Protein AF-A0A8C3UXQ1-F1 (afdb_monomer_lite)

Foldseek 3Di:
DDDDDDDDPPDDDDDDDDDDDPDDDDDDDDVVVVVVCVVVVPPPPPLDADAPAAWDADPQGKIKGWHDQDQQFKTKTWTFDPDDPDPDTDIWIKIKGWDHSVVDSDTDMKIKTCGPVDNDIDID

Secondary structure (DSSP, 8-state):
-PPPPPS-----------PPPP--------HHHHHHHHHHHT-----PPP---EEEE-TT--EEEE-PPPTTSEEEEEEE-S--SSS----EEEEEEE--TTS-SS--EEEEEE-TTSS-EEE-

Organism: Catharus ustulatus (NCBI:txid91951)

Radius of gyration: 22.15 Å; chains: 1; bounding box: 65×34×44 Å

Sequence (124 aa):
MAAGASADSCKEHIPRYISCPCAAEMVQATPFLLVLFLALGAHGHTVKKCILTGHWKNDIGSNMTISEVKENGDFTGIYNTSVSDTTKIVPSPLLGSQHLPYLWNQPTFGFTVHWNFSSTLSIS

Structure (mmCIF, N/CA/C/O backbone):
data_AF-A0A8C3UXQ1-F1
#
_entry.id   AF-A0A8C3UXQ1-F1
#
loop_
_atom_site.group_PDB
_atom_site.id
_atom_site.type_symbol
_atom_site.label_atom_id
_atom_site.label_alt_id
_atom_site.label_comp_id
_atom_site.label_asym_id
_atom_site.label_entity_id
_atom_site.label_seq_id
_atom_site.pdbx_PDB_ins_code
_atom_site.Cartn_x
_atom_site.Cartn_y
_atom_site.Cartn_z
_atom_site.occupancy
_atom_site.B_iso_or_equiv
_atom_site.auth_seq_id
_atom_site.auth_comp_id
_atom_site.auth_asym_id
_atom_site.auth_atom_id
_atom_site.pdbx_PDB_model_num
ATOM 1 N N . MET A 1 1 ? -6.155 -24.899 12.721 1.00 28.97 1 MET A N 1
ATOM 2 C CA . MET A 1 1 ? -6.247 -24.414 11.328 1.00 28.97 1 MET A CA 1
ATOM 3 C C . MET A 1 1 ? -7.099 -23.156 11.317 1.00 28.97 1 MET A C 1
ATOM 5 O O . MET A 1 1 ? -8.255 -23.244 11.702 1.00 28.97 1 MET A O 1
ATOM 9 N N . ALA A 1 2 ? -6.543 -22.002 10.951 1.00 28.88 2 ALA A N 1
ATOM 10 C CA . ALA A 1 2 ? -7.319 -20.779 10.748 1.00 28.88 2 ALA A CA 1
ATOM 11 C C . ALA A 1 2 ? -7.552 -20.610 9.242 1.00 28.88 2 ALA A C 1
ATOM 13 O O . ALA A 1 2 ? -6.595 -20.543 8.473 1.00 28.88 2 ALA 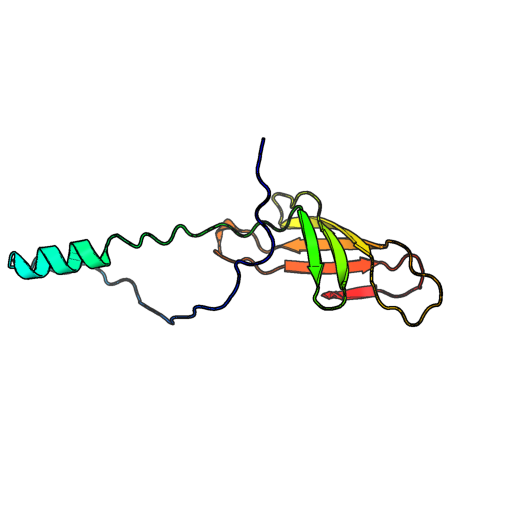A O 1
ATOM 14 N N . ALA A 1 3 ? -8.816 -20.628 8.825 1.00 31.19 3 ALA A N 1
ATOM 15 C CA . ALA A 1 3 ? -9.209 -20.400 7.443 1.00 31.19 3 ALA A CA 1
ATOM 16 C C . ALA A 1 3 ? -9.107 -18.898 7.135 1.00 31.19 3 ALA A C 1
ATOM 18 O O . ALA A 1 3 ? -9.770 -18.087 7.779 1.00 31.19 3 ALA A O 1
ATOM 19 N N . GLY A 1 4 ? -8.256 -18.536 6.173 1.00 30.69 4 GLY A N 1
ATOM 20 C CA . GLY A 1 4 ? -8.173 -17.177 5.643 1.00 30.69 4 GLY A CA 1
ATOM 21 C C . GLY A 1 4 ? -9.425 -16.851 4.833 1.00 30.69 4 GLY A C 1
ATOM 22 O O . GLY A 1 4 ? -9.789 -17.599 3.927 1.00 30.69 4 GLY A O 1
ATOM 23 N N . ALA A 1 5 ? -10.098 -15.751 5.167 1.00 32.41 5 ALA A N 1
ATOM 24 C CA . ALA A 1 5 ? -11.218 -15.249 4.383 1.00 32.41 5 ALA A CA 1
ATOM 25 C C . ALA A 1 5 ? -10.697 -14.355 3.246 1.00 32.41 5 ALA A C 1
ATOM 27 O O . ALA A 1 5 ? -9.982 -13.386 3.486 1.00 32.41 5 ALA A O 1
ATOM 28 N N . SER A 1 6 ? -11.056 -14.742 2.020 1.00 34.78 6 SER A N 1
ATOM 29 C CA . SER A 1 6 ? -10.713 -14.117 0.738 1.00 34.78 6 SER A CA 1
ATOM 30 C C . SER A 1 6 ? -11.326 -12.719 0.562 1.00 34.78 6 SER A C 1
ATOM 32 O O . SER A 1 6 ? -12.368 -12.400 1.139 1.00 34.78 6 SER A O 1
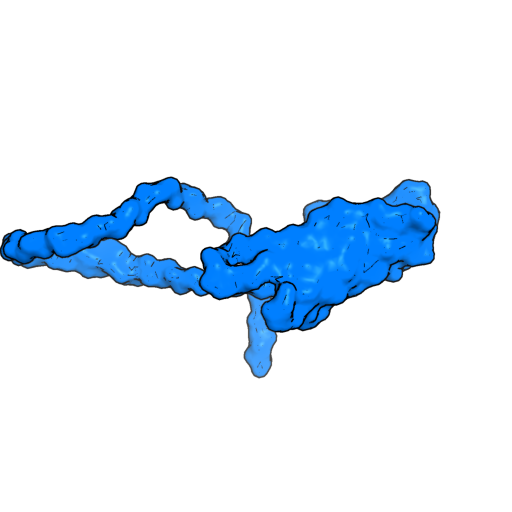ATOM 34 N N . ALA A 1 7 ? -10.676 -11.912 -0.277 1.00 36.25 7 ALA A N 1
ATOM 35 C CA . ALA A 1 7 ? -10.878 -10.486 -0.538 1.00 36.25 7 ALA A CA 1
ATOM 36 C C . ALA A 1 7 ? -12.163 -10.118 -1.322 1.00 36.25 7 ALA A C 1
ATOM 38 O O . ALA A 1 7 ? -12.102 -9.313 -2.242 1.00 36.25 7 ALA A O 1
ATOM 39 N N . ASP A 1 8 ? -13.327 -10.661 -0.950 1.00 35.81 8 ASP A N 1
ATOM 40 C CA . ASP A 1 8 ? -14.586 -10.472 -1.707 1.00 35.81 8 ASP A CA 1
ATOM 41 C C . ASP A 1 8 ? -15.748 -9.822 -0.925 1.00 35.81 8 ASP A C 1
ATOM 43 O O . ASP A 1 8 ? -16.872 -9.747 -1.414 1.00 35.81 8 ASP A O 1
ATOM 47 N N . SER A 1 9 ? -15.533 -9.318 0.295 1.00 35.44 9 SER A N 1
ATOM 48 C CA . SER A 1 9 ? -16.646 -8.907 1.178 1.00 35.44 9 SER A CA 1
ATOM 49 C C . SER A 1 9 ? -16.764 -7.399 1.437 1.00 35.44 9 SER A C 1
ATOM 51 O O . SER A 1 9 ? -17.166 -7.008 2.532 1.00 35.44 9 SER A O 1
ATOM 53 N N . CYS A 1 10 ? -16.473 -6.553 0.450 1.00 39.84 10 CYS A N 1
ATOM 54 C CA . CYS A 1 10 ? -16.792 -5.120 0.512 1.00 39.84 10 CYS A CA 1
ATOM 55 C C . CYS A 1 10 ? -17.521 -4.667 -0.762 1.00 39.84 10 CYS A C 1
ATOM 57 O O . CYS A 1 10 ? -17.067 -3.765 -1.457 1.00 39.84 10 CYS A O 1
ATOM 59 N N . LYS A 1 11 ? -18.652 -5.304 -1.094 1.00 30.84 11 LYS A N 1
ATOM 60 C CA . LYS A 1 11 ? -19.594 -4.759 -2.082 1.00 30.84 11 LYS A CA 1
ATOM 61 C C . LYS A 1 11 ? -20.727 -4.053 -1.344 1.00 30.84 11 LYS A C 1
ATOM 63 O O . LYS A 1 11 ? -21.304 -4.600 -0.411 1.00 30.84 11 LYS A O 1
ATOM 68 N N . GLU A 1 12 ? -20.946 -2.814 -1.758 1.00 43.84 12 GLU A N 1
ATOM 69 C CA . GLU A 1 12 ? -21.831 -1.793 -1.206 1.00 43.84 12 GLU A CA 1
ATOM 70 C C . GLU A 1 12 ? -23.097 -2.264 -0.474 1.00 43.84 12 GLU A C 1
ATOM 72 O O . GLU A 1 12 ? -23.940 -2.980 -1.019 1.00 43.84 12 GLU A O 1
ATOM 77 N N . HIS A 1 13 ? -23.321 -1.670 0.701 1.00 32.78 13 HIS A N 1
ATOM 78 C CA . HIS A 1 13 ? -24.663 -1.247 1.088 1.00 32.78 13 HIS A CA 1
ATOM 79 C C . HIS A 1 13 ? -24.596 -0.004 1.980 1.00 32.78 13 HIS A C 1
ATOM 81 O O . HIS A 1 13 ? -24.277 -0.076 3.166 1.00 32.78 13 HIS A O 1
ATOM 87 N N . ILE A 1 14 ? -24.890 1.154 1.389 1.00 44.06 14 ILE A N 1
ATOM 88 C CA . ILE A 1 14 ? -25.267 2.362 2.125 1.00 44.06 14 ILE A CA 1
ATOM 89 C C . ILE A 1 14 ? -26.740 2.197 2.522 1.00 44.06 14 ILE A C 1
ATOM 91 O O . ILE A 1 14 ? -27.579 1.963 1.652 1.00 44.06 14 ILE A O 1
ATOM 95 N N . PRO A 1 15 ? -27.081 2.425 3.799 1.00 44.19 15 PRO A N 1
ATOM 96 C CA . PRO A 1 15 ? -28.146 3.382 4.044 1.00 44.19 15 PRO A CA 1
ATOM 97 C C . PRO A 1 15 ? -27.711 4.466 5.028 1.00 44.19 15 PRO A C 1
ATOM 99 O O . PRO A 1 15 ? -27.015 4.252 6.019 1.00 44.19 15 PRO A O 1
ATOM 102 N N . ARG A 1 16 ? -28.140 5.674 4.677 1.00 42.22 16 ARG A N 1
ATOM 103 C CA . ARG A 1 16 ? -27.994 6.913 5.424 1.00 42.22 16 ARG A CA 1
ATOM 104 C C . ARG A 1 16 ? -28.773 6.870 6.744 1.00 42.22 16 ARG A C 1
ATOM 106 O O . ARG A 1 16 ? -29.857 6.310 6.781 1.00 42.22 16 ARG A O 1
ATOM 113 N N . TYR A 1 17 ? -28.215 7.544 7.754 1.00 37.53 17 TYR A N 1
ATOM 114 C CA . TYR A 1 17 ? -28.862 8.146 8.932 1.00 37.53 17 TYR A CA 1
ATOM 115 C C . TYR A 1 17 ? -30.109 7.457 9.511 1.00 37.53 17 TYR A C 1
ATOM 117 O O . TYR A 1 17 ? -31.201 7.628 8.978 1.00 37.53 17 TYR A O 1
ATOM 125 N N . ILE A 1 18 ? -29.992 6.899 10.723 1.00 34.06 18 ILE A N 1
ATOM 126 C CA . ILE A 1 18 ? -31.086 6.936 11.707 1.00 34.06 18 ILE A CA 1
ATOM 127 C C . ILE A 1 18 ? -30.507 7.367 13.059 1.00 34.06 18 ILE A C 1
ATOM 129 O O . ILE A 1 18 ? -29.628 6.724 13.625 1.00 34.06 18 ILE A O 1
ATOM 133 N N . SER A 1 19 ? -30.990 8.521 13.512 1.00 32.38 19 SER A N 1
ATOM 134 C CA . SER A 1 19 ? -30.710 9.154 14.797 1.00 32.38 19 SER A CA 1
ATOM 135 C C . SER A 1 19 ? -31.205 8.286 15.958 1.00 32.38 19 SER A C 1
ATOM 137 O O . SER A 1 19 ? -32.228 7.619 15.830 1.00 32.38 19 SER A O 1
ATOM 139 N N . CYS A 1 20 ? -30.523 8.337 17.102 1.00 32.41 20 CYS A N 1
ATOM 140 C CA . CYS A 1 20 ? -30.981 7.733 18.354 1.00 32.41 20 CYS A CA 1
ATOM 141 C C . CYS A 1 20 ? -32.107 8.598 18.962 1.00 32.41 20 CYS A C 1
ATOM 143 O O . CYS A 1 20 ? -31.843 9.775 19.226 1.00 32.41 20 CYS A O 1
ATOM 145 N N . PRO A 1 21 ? -33.336 8.095 19.201 1.00 34.59 21 PRO A N 1
ATOM 146 C CA . PRO A 1 21 ? -34.323 8.824 19.988 1.00 34.59 21 PRO A CA 1
ATOM 147 C C . PRO A 1 21 ? -34.225 8.444 21.470 1.00 34.59 21 PRO A C 1
ATOM 149 O O . PRO A 1 21 ? -34.225 7.269 21.838 1.00 34.59 21 PRO A O 1
ATOM 152 N N . CYS A 1 22 ? -34.189 9.469 22.320 1.00 33.03 22 CYS A N 1
ATOM 153 C CA . CYS A 1 22 ? -34.449 9.367 23.750 1.00 33.03 22 CYS A CA 1
ATOM 154 C C . CYS A 1 22 ? -35.884 8.870 24.011 1.00 33.03 22 CYS A C 1
ATOM 156 O O . CYS A 1 22 ? -36.798 9.252 23.288 1.00 33.03 22 CYS A O 1
ATOM 158 N N . ALA A 1 23 ? -36.033 8.051 25.059 1.00 41.47 23 ALA A N 1
ATOM 159 C CA . ALA A 1 23 ? -37.252 7.678 25.793 1.00 41.47 23 ALA A CA 1
ATOM 160 C C . ALA A 1 23 ? -38.599 7.796 25.044 1.00 41.47 23 ALA A C 1
ATOM 162 O O . ALA A 1 23 ? -39.160 8.881 24.918 1.00 41.47 23 ALA A O 1
ATOM 163 N N . ALA A 1 24 ? -39.173 6.653 24.656 1.00 39.91 24 ALA A N 1
ATOM 164 C CA . ALA A 1 24 ? -40.565 6.561 24.221 1.00 39.91 24 ALA A CA 1
ATOM 165 C C . ALA A 1 24 ? -41.398 5.796 25.260 1.00 39.91 24 ALA A C 1
ATOM 167 O O . ALA A 1 24 ? -40.997 4.731 25.732 1.00 39.91 24 ALA A O 1
ATOM 168 N N . GLU A 1 25 ? -42.551 6.366 25.609 1.00 39.94 25 GLU A N 1
ATOM 169 C CA . GLU A 1 25 ? -43.583 5.741 26.430 1.00 39.94 25 GLU A CA 1
ATOM 170 C C . GLU A 1 25 ? -44.049 4.393 25.862 1.00 39.94 25 GLU A C 1
ATOM 172 O O . GLU A 1 25 ? -44.105 4.178 24.649 1.00 39.94 25 GLU A O 1
ATOM 177 N N . MET A 1 26 ? -44.407 3.478 26.764 1.00 37.09 26 MET A N 1
ATOM 178 C CA . MET A 1 26 ? -44.824 2.122 26.420 1.00 37.09 26 MET A CA 1
ATOM 179 C C . MET A 1 26 ? -46.238 2.114 25.828 1.00 37.09 26 MET A C 1
ATOM 181 O O . MET A 1 26 ? -47.231 2.136 26.552 1.00 37.09 26 MET A O 1
ATOM 185 N N . VAL A 1 27 ? -46.335 2.022 24.502 1.00 50.19 27 VAL A N 1
ATOM 186 C CA . VAL A 1 27 ? -47.584 1.660 23.821 1.00 50.19 27 VAL A CA 1
ATOM 187 C C . VAL A 1 27 ? -47.773 0.145 23.926 1.00 50.19 27 VAL A C 1
ATOM 189 O O . VAL A 1 27 ? -46.911 -0.633 23.520 1.00 50.19 27 VAL A O 1
ATOM 192 N N . GLN A 1 28 ? -48.913 -0.278 24.473 1.00 54.31 28 GLN A N 1
ATOM 193 C CA . GLN A 1 28 ? -49.298 -1.684 24.597 1.00 54.31 28 GLN A CA 1
ATOM 194 C C . GLN A 1 28 ? -49.421 -2.329 23.204 1.00 54.31 28 GLN A C 1
ATOM 196 O O . GLN A 1 28 ? -50.364 -2.060 22.460 1.00 54.31 28 GLN A O 1
ATOM 201 N N . ALA A 1 29 ? -48.450 -3.170 22.843 1.00 49.59 29 ALA A N 1
ATOM 202 C CA . ALA A 1 29 ? -48.385 -3.826 21.542 1.00 49.59 29 ALA A CA 1
ATOM 203 C C . ALA A 1 29 ? -49.323 -5.044 21.473 1.00 49.59 29 ALA A C 1
ATOM 205 O O . ALA A 1 29 ? -49.294 -5.931 22.326 1.00 49.59 29 ALA A O 1
ATOM 206 N N . THR A 1 30 ? -50.141 -5.108 20.423 1.00 58.06 30 THR A N 1
ATOM 207 C CA . THR A 1 30 ? -50.925 -6.294 20.059 1.00 58.06 30 THR A CA 1
ATOM 208 C C . THR A 1 30 ? -50.007 -7.429 19.576 1.00 58.06 30 THR A C 1
ATOM 210 O O . THR A 1 30 ? -48.956 -7.167 18.987 1.00 58.06 30 THR A O 1
ATOM 213 N N . PRO A 1 31 ? -50.385 -8.709 19.765 1.00 60.16 31 PRO A N 1
ATOM 214 C CA . PRO A 1 31 ? -49.516 -9.863 19.485 1.00 60.16 31 PRO A CA 1
ATOM 215 C C . PRO A 1 31 ? -49.033 -9.948 18.025 1.00 60.16 31 PRO A C 1
ATOM 217 O O . PRO A 1 31 ? -47.974 -10.506 17.761 1.00 60.16 31 PRO A O 1
ATOM 220 N N . PHE A 1 32 ? -49.758 -9.337 17.083 1.00 57.31 32 PHE A N 1
ATOM 221 C CA . PHE A 1 32 ? -49.366 -9.245 15.672 1.00 57.31 32 PHE A CA 1
ATOM 222 C C . PHE A 1 32 ? -48.154 -8.327 15.427 1.00 57.31 32 PHE A C 1
ATOM 224 O O . PHE A 1 32 ? -47.314 -8.631 14.581 1.00 57.31 32 PHE A O 1
ATOM 231 N N . LEU A 1 33 ? -48.024 -7.233 16.186 1.00 59.28 33 LEU A N 1
ATOM 232 C CA . LEU A 1 33 ? -46.857 -6.345 16.124 1.00 59.28 33 LEU A CA 1
ATOM 233 C C . LEU A 1 33 ? -45.608 -7.043 16.675 1.00 59.28 33 LEU A C 1
ATOM 235 O O . LEU A 1 33 ? -44.522 -6.881 16.124 1.00 59.28 33 LEU A O 1
ATOM 239 N N . LEU A 1 34 ? -45.769 -7.877 17.707 1.00 58.12 34 LEU A N 1
ATOM 240 C CA . LEU A 1 34 ? -44.670 -8.612 18.339 1.00 58.12 34 LEU A CA 1
ATOM 241 C C . LEU A 1 34 ? -43.954 -9.556 17.355 1.00 58.12 34 LEU A C 1
ATOM 243 O O . LEU A 1 34 ? -42.727 -9.619 17.335 1.00 58.12 34 LEU A O 1
ATOM 247 N N . VAL A 1 35 ? -44.712 -10.249 16.498 1.00 61.62 35 VAL A N 1
ATOM 248 C CA . VAL A 1 35 ? -44.160 -11.166 15.483 1.00 61.62 35 VAL A CA 1
ATOM 249 C C . VAL A 1 35 ? -43.376 -10.406 14.406 1.00 61.62 35 VAL A C 1
ATOM 251 O O . VAL A 1 35 ? -42.322 -10.872 13.975 1.00 61.62 35 VAL A O 1
ATOM 254 N N . LEU A 1 36 ? -43.835 -9.212 14.011 1.00 59.09 36 LEU A N 1
ATOM 255 C CA . LEU A 1 36 ? -43.135 -8.373 13.034 1.00 59.09 36 LEU A CA 1
ATOM 256 C C . LEU A 1 36 ? -41.794 -7.853 13.583 1.00 59.09 36 LEU A C 1
ATOM 258 O O . LEU A 1 36 ? -40.797 -7.864 12.862 1.00 59.09 36 LEU A O 1
ATOM 262 N N . PHE A 1 37 ? -41.737 -7.478 14.867 1.00 59.41 37 PHE A N 1
ATOM 263 C CA . PHE A 1 37 ? -40.482 -7.100 15.529 1.00 59.41 37 PHE A CA 1
ATOM 264 C C . PHE A 1 37 ? -39.505 -8.276 15.666 1.00 59.41 37 PHE A C 1
ATOM 266 O O . PHE A 1 37 ? -38.307 -8.088 15.468 1.00 59.41 37 PHE A O 1
ATOM 273 N N . LEU A 1 38 ? -39.993 -9.491 15.943 1.00 59.53 38 LEU A N 1
ATOM 274 C CA . LEU A 1 38 ? -39.153 -10.696 16.000 1.00 59.53 38 LEU A CA 1
ATOM 275 C C . LEU A 1 38 ? -38.581 -11.073 14.623 1.00 59.53 38 LEU A C 1
ATOM 277 O O . LEU A 1 38 ? -37.418 -11.463 14.533 1.00 59.53 38 LEU A O 1
ATOM 281 N N . ALA A 1 39 ? -39.360 -10.907 13.549 1.00 60.53 39 ALA A N 1
ATOM 282 C CA . ALA A 1 39 ? -38.897 -11.151 12.181 1.00 60.53 39 ALA A CA 1
ATOM 283 C C . ALA A 1 39 ? -37.832 -10.133 11.723 1.00 60.53 39 ALA A C 1
ATOM 285 O O . ALA A 1 39 ? -36.896 -10.498 11.010 1.00 60.53 39 ALA A O 1
ATOM 286 N N . LEU A 1 40 ? -37.938 -8.869 12.154 1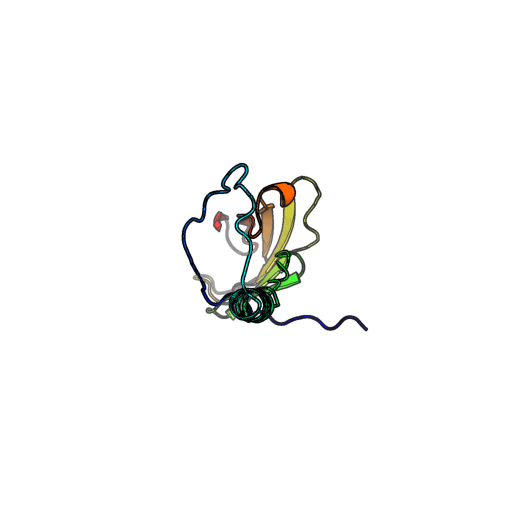.00 56.41 40 LEU A N 1
ATOM 287 C CA . LEU A 1 40 ? -36.962 -7.821 11.827 1.00 56.41 40 LEU A CA 1
ATOM 288 C C . LEU A 1 40 ? -35.718 -7.846 12.736 1.00 56.41 40 LEU A C 1
ATOM 290 O O . LEU A 1 40 ? -34.622 -7.529 12.279 1.00 56.41 40 LEU A O 1
ATOM 294 N N . GLY A 1 41 ? -35.862 -8.252 14.002 1.00 53.84 41 GLY A N 1
ATOM 295 C CA . GLY A 1 41 ? -34.802 -8.210 15.018 1.00 53.84 41 GLY A CA 1
ATOM 296 C C . GLY A 1 41 ? -33.708 -9.277 14.888 1.00 53.84 41 GLY A C 1
ATOM 297 O O . GLY A 1 41 ? -32.686 -9.181 15.562 1.00 53.84 41 GLY A O 1
ATOM 298 N N . ALA A 1 42 ? -33.886 -10.283 14.026 1.00 51.66 42 ALA A N 1
ATOM 299 C CA . ALA A 1 42 ? -32.932 -11.387 13.881 1.00 51.66 42 ALA A CA 1
ATOM 300 C C . ALA A 1 42 ? -31.715 -11.067 12.989 1.00 51.66 42 ALA A C 1
ATOM 302 O O . ALA A 1 42 ? -30.741 -11.820 12.985 1.00 51.66 42 ALA A O 1
ATOM 303 N N . HIS A 1 43 ? -31.720 -9.946 12.263 1.00 53.31 43 HIS A N 1
ATOM 304 C CA . HIS A 1 43 ? -30.583 -9.536 11.437 1.00 53.31 43 HIS A CA 1
ATOM 305 C C . HIS A 1 43 ? -29.627 -8.690 12.279 1.00 53.31 43 HIS A C 1
ATOM 307 O O . HIS A 1 43 ? -29.430 -7.500 12.046 1.00 53.31 43 HIS A O 1
ATOM 313 N N . GLY A 1 44 ? -29.033 -9.306 13.301 1.00 52.72 44 GLY A N 1
ATOM 314 C CA . GLY A 1 44 ? -27.861 -8.745 13.956 1.00 52.72 44 GLY A CA 1
ATOM 315 C C . GLY A 1 44 ? -26.715 -8.740 12.952 1.00 52.72 44 GLY A C 1
ATOM 316 O O . GLY A 1 44 ? -26.033 -9.750 12.783 1.00 52.72 44 GLY A O 1
ATOM 317 N N . HIS A 1 45 ? -26.513 -7.624 12.249 1.00 59.12 45 HIS A N 1
ATOM 318 C CA . HIS A 1 45 ? -25.328 -7.444 11.420 1.00 59.12 45 HIS A CA 1
ATOM 319 C C . HIS A 1 45 ? -24.121 -7.498 12.357 1.00 59.12 45 HIS A C 1
ATOM 321 O O . HIS A 1 45 ? -23.831 -6.541 13.074 1.00 59.12 45 HIS A O 1
ATOM 327 N N . THR A 1 46 ? -23.419 -8.633 12.380 1.00 59.16 46 THR A N 1
ATOM 328 C CA . THR A 1 46 ? -22.092 -8.685 12.988 1.00 59.16 46 THR A CA 1
ATOM 329 C C . THR A 1 46 ? -21.225 -7.720 12.200 1.00 59.16 46 THR A C 1
ATOM 331 O O . THR A 1 46 ? -20.881 -7.979 11.046 1.00 59.16 46 THR A O 1
ATOM 334 N N . VAL A 1 47 ? -20.910 -6.582 12.814 1.00 61.34 47 VAL A N 1
ATOM 335 C CA . VAL A 1 47 ? -19.956 -5.624 12.270 1.00 61.34 47 VAL A CA 1
ATOM 336 C C . VAL A 1 47 ? -18.602 -6.324 12.262 1.00 61.34 47 VAL A C 1
ATOM 338 O O . VAL A 1 47 ? -17.948 -6.470 13.294 1.00 61.34 47 VAL A O 1
ATOM 341 N N . LYS A 1 48 ? -18.198 -6.830 11.095 1.00 65.94 48 LYS A N 1
ATOM 342 C CA . LYS A 1 48 ? -16.861 -7.390 10.916 1.00 65.94 48 LYS A CA 1
ATOM 343 C C . LYS A 1 48 ? -15.866 -6.237 10.980 1.00 65.94 48 LYS A C 1
ATOM 345 O O . LYS A 1 48 ? -15.959 -5.296 10.198 1.00 65.94 48 LYS A O 1
ATOM 350 N N . LYS A 1 49 ? -14.913 -6.318 11.905 1.00 71.88 49 LYS A N 1
ATOM 351 C CA . LYS A 1 49 ? -13.786 -5.386 11.969 1.00 71.88 49 LYS A CA 1
ATOM 352 C C . LYS A 1 49 ? -12.917 -5.571 10.721 1.00 71.88 49 LYS A C 1
ATOM 354 O O . LYS A 1 49 ? -12.471 -6.686 10.454 1.00 71.88 49 LYS A O 1
ATOM 359 N N . CYS A 1 50 ? -12.660 -4.496 9.978 1.00 80.12 50 CYS A N 1
ATOM 360 C CA . CYS A 1 50 ? -11.679 -4.510 8.892 1.00 80.12 50 CYS A CA 1
ATOM 361 C C . CYS A 1 50 ? -10.258 -4.605 9.469 1.00 80.12 50 CYS A C 1
ATOM 363 O O . CYS A 1 50 ? -9.884 -3.813 10.334 1.00 80.12 50 CYS A O 1
ATOM 365 N N . ILE A 1 51 ? -9.473 -5.572 8.991 1.00 87.94 51 ILE A N 1
ATOM 366 C CA . ILE A 1 51 ? -8.088 -5.820 9.417 1.00 87.94 51 ILE A CA 1
ATOM 367 C C . ILE A 1 51 ? -7.187 -5.642 8.191 1.00 87.94 51 ILE A C 1
ATOM 369 O O . ILE A 1 51 ? -7.402 -6.320 7.191 1.00 87.94 51 ILE A O 1
ATOM 373 N N . LEU A 1 52 ? -6.205 -4.734 8.261 1.00 92.12 52 LEU A N 1
ATOM 374 C CA . LEU A 1 52 ? -5.276 -4.471 7.148 1.00 92.12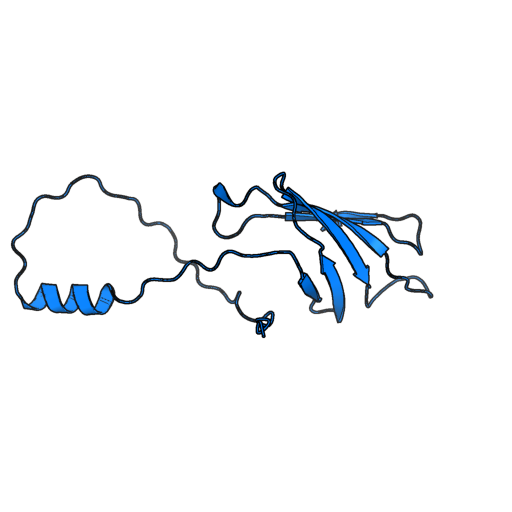 52 LEU A CA 1
ATOM 375 C C . LEU A 1 52 ? -4.139 -5.489 7.044 1.00 92.12 52 LEU A C 1
ATOM 377 O O . LEU A 1 52 ? -3.619 -5.709 5.955 1.00 92.12 52 LEU A O 1
ATOM 381 N N . THR A 1 53 ? -3.729 -6.104 8.151 1.00 95.62 53 THR A N 1
ATOM 382 C CA . THR A 1 53 ? -2.651 -7.100 8.155 1.00 95.62 53 THR A CA 1
ATOM 383 C C . THR A 1 53 ? -3.000 -8.283 7.258 1.00 95.62 53 THR A C 1
ATOM 385 O O . THR A 1 53 ? -4.049 -8.906 7.426 1.00 95.62 53 THR A O 1
ATOM 388 N N . GLY A 1 54 ? -2.108 -8.613 6.325 1.00 96.12 54 GLY A N 1
ATOM 389 C CA . GLY A 1 54 ? -2.305 -9.721 5.396 1.00 96.12 54 GLY A CA 1
ATOM 390 C C . GLY A 1 54 ? -1.773 -9.454 3.993 1.00 96.12 54 GLY A C 1
ATOM 391 O O . GLY A 1 54 ? -0.997 -8.525 3.755 1.00 96.12 54 GLY A O 1
ATOM 392 N N . HIS A 1 55 ? -2.197 -10.310 3.065 1.00 97.50 55 HIS A N 1
ATOM 393 C CA . HIS A 1 55 ? -1.854 -10.231 1.650 1.00 97.50 55 HIS A CA 1
ATOM 394 C C . HIS A 1 55 ? -3.013 -9.646 0.852 1.00 97.50 55 HIS A C 1
ATOM 396 O O . HIS A 1 55 ? -4.160 -10.068 0.996 1.00 97.50 55 HIS A O 1
ATOM 402 N N . TRP A 1 56 ? -2.681 -8.719 -0.033 1.00 96.88 56 TRP A N 1
ATOM 403 C CA . TRP A 1 56 ? -3.615 -7.982 -0.862 1.00 96.88 56 TRP A CA 1
ATOM 404 C C . TRP A 1 56 ? -3.185 -8.065 -2.314 1.00 96.88 56 TRP A C 1
ATOM 406 O O . TRP A 1 56 ? -1.992 -8.084 -2.627 1.00 96.88 56 TRP A O 1
ATOM 416 N N . LYS A 1 57 ? -4.173 -8.069 -3.199 1.00 97.50 57 LYS A N 1
ATOM 417 C CA . LYS A 1 57 ? -3.984 -7.944 -4.636 1.00 97.50 57 LYS A CA 1
ATOM 418 C C . LYS A 1 57 ? -4.965 -6.901 -5.145 1.00 97.50 57 LYS A C 1
ATOM 420 O O . LYS A 1 57 ? -6.122 -6.925 -4.739 1.00 97.50 57 LYS A O 1
ATOM 425 N N . ASN A 1 58 ? -4.502 -5.984 -5.984 1.00 94.50 58 ASN A N 1
ATOM 426 C CA . ASN A 1 58 ? -5.378 -5.000 -6.618 1.00 94.50 58 ASN A CA 1
ATOM 427 C C . ASN A 1 58 ? -5.798 -5.446 -8.029 1.00 94.50 58 ASN A C 1
ATOM 429 O O . ASN A 1 58 ? -5.311 -6.451 -8.556 1.00 94.50 58 ASN A O 1
ATOM 433 N N . ASP A 1 59 ? -6.671 -4.661 -8.656 1.00 97.12 59 ASP A N 1
ATOM 434 C CA . ASP A 1 59 ? -7.275 -4.994 -9.953 1.00 97.12 59 ASP A CA 1
ATOM 435 C C . ASP A 1 59 ? -6.270 -5.017 -11.114 1.00 97.12 59 ASP A C 1
ATOM 437 O O . ASP A 1 59 ? -6.478 -5.714 -12.105 1.00 97.12 59 ASP A O 1
ATOM 441 N N . ILE A 1 60 ? -5.143 -4.309 -10.981 1.00 95.31 60 ILE A N 1
ATOM 442 C CA . ILE A 1 60 ? -4.044 -4.336 -11.962 1.00 95.31 60 ILE A CA 1
ATOM 443 C C . ILE A 1 60 ? -3.036 -5.464 -11.695 1.00 95.31 60 ILE A C 1
ATOM 445 O O . ILE A 1 60 ? -2.018 -5.558 -12.374 1.00 95.31 60 ILE A O 1
ATOM 449 N N . GLY A 1 61 ? -3.298 -6.323 -10.707 1.00 95.06 61 GLY A N 1
ATOM 450 C CA . GLY A 1 61 ? -2.500 -7.511 -10.417 1.00 95.06 61 GLY A CA 1
ATOM 451 C C . GLY A 1 61 ? -1.289 -7.298 -9.507 1.00 95.06 61 GLY A C 1
ATOM 452 O O . GLY A 1 61 ? -0.581 -8.270 -9.230 1.00 95.06 61 GLY A O 1
ATOM 453 N N . SER A 1 62 ? -1.056 -6.079 -9.015 1.00 96.69 62 SER A N 1
ATOM 454 C CA . SER A 1 62 ? -0.018 -5.794 -8.020 1.00 96.69 62 SER A CA 1
ATOM 455 C C . SER A 1 62 ? -0.345 -6.483 -6.700 1.00 96.69 62 SER A C 1
ATOM 457 O O . SER A 1 62 ? -1.504 -6.535 -6.288 1.00 96.69 62 SER A O 1
ATOM 459 N N . ASN A 1 63 ? 0.687 -6.976 -6.019 1.00 97.88 63 ASN A N 1
ATOM 460 C CA . ASN A 1 63 ? 0.553 -7.637 -4.726 1.00 97.88 63 ASN A CA 1
ATOM 461 C C . ASN A 1 63 ? 1.137 -6.761 -3.622 1.00 97.88 63 ASN A C 1
ATOM 463 O O . ASN A 1 63 ? 2.169 -6.118 -3.804 1.00 97.88 63 ASN A O 1
ATOM 467 N N . MET A 1 64 ? 0.514 -6.781 -2.454 1.00 97.69 64 MET A N 1
ATOM 468 C CA . MET A 1 64 ? 0.954 -6.044 -1.279 1.00 97.69 64 MET A CA 1
ATOM 469 C C . MET A 1 64 ? 0.864 -6.959 -0.064 1.00 97.69 64 MET A C 1
ATOM 471 O O . MET A 1 64 ? -0.095 -7.706 0.091 1.00 97.69 64 MET A O 1
ATOM 475 N N . THR A 1 65 ? 1.870 -6.923 0.800 1.00 98.44 65 THR A N 1
ATOM 476 C CA . THR A 1 65 ? 1.818 -7.577 2.111 1.00 98.44 65 THR A CA 1
ATOM 477 C C . THR A 1 65 ? 1.954 -6.508 3.174 1.00 98.44 65 THR A C 1
ATOM 479 O O . THR A 1 65 ? 2.962 -5.803 3.192 1.00 98.44 65 THR A O 1
ATOM 482 N N . ILE A 1 66 ? 0.947 -6.386 4.034 1.00 97.81 66 ILE A N 1
ATOM 483 C CA . ILE A 1 66 ? 0.946 -5.479 5.181 1.00 97.81 66 ILE A CA 1
ATOM 484 C C . ILE A 1 66 ? 1.238 -6.309 6.427 1.00 97.81 66 ILE A C 1
ATOM 486 O O . ILE A 1 66 ? 0.572 -7.317 6.680 1.00 97.81 66 ILE A O 1
ATOM 490 N N . SER A 1 67 ? 2.245 -5.883 7.185 1.00 97.00 67 SER A N 1
ATOM 491 C CA . SER A 1 67 ? 2.617 -6.485 8.466 1.00 97.00 67 SER A CA 1
ATOM 492 C C . SER A 1 67 ? 1.569 -6.167 9.541 1.00 97.00 67 SER A C 1
ATOM 494 O O . SER A 1 67 ? 0.472 -5.680 9.264 1.00 97.00 67 SER A O 1
ATOM 496 N N . GLU A 1 68 ? 1.876 -6.462 10.797 1.00 95.88 68 GLU A N 1
ATOM 497 C CA . GLU A 1 68 ? 1.034 -6.044 11.914 1.00 95.88 68 GLU A CA 1
ATOM 498 C C . GLU A 1 68 ? 0.813 -4.517 11.919 1.00 95.88 68 GLU A C 1
ATOM 500 O O . GLU A 1 68 ? 1.759 -3.743 11.747 1.00 95.88 68 GLU A O 1
ATOM 505 N N . VAL A 1 69 ? -0.443 -4.097 12.112 1.00 93.44 69 VAL A N 1
ATOM 506 C CA . VAL A 1 69 ? -0.792 -2.699 12.403 1.00 93.44 69 VAL A CA 1
ATOM 507 C C . VAL A 1 69 ? -0.602 -2.467 13.896 1.00 93.44 69 VAL A C 1
ATOM 509 O O . VAL A 1 69 ? -1.254 -3.117 14.715 1.00 93.44 69 VAL A O 1
ATOM 512 N N . LYS A 1 70 ? 0.296 -1.549 14.248 1.00 94.25 70 LYS A N 1
ATOM 513 C CA . LYS A 1 70 ? 0.620 -1.209 15.636 1.00 94.25 70 LYS A CA 1
ATOM 514 C C . LYS A 1 70 ? -0.548 -0.504 16.322 1.00 94.25 70 LYS A C 1
ATOM 516 O O . LYS A 1 70 ? -1.445 0.033 15.678 1.00 94.25 70 LYS A O 1
ATOM 521 N N . GLU A 1 71 ? -0.496 -0.430 17.651 1.00 90.81 71 GLU A N 1
ATOM 522 C CA . GLU A 1 71 ? -1.516 0.253 18.459 1.00 90.81 71 GLU A CA 1
ATOM 523 C C . GLU A 1 71 ? -1.701 1.731 18.080 1.00 90.81 71 GLU A C 1
ATOM 525 O O . GLU A 1 71 ? -2.816 2.240 18.133 1.00 90.81 71 GLU A O 1
ATOM 530 N N . ASN A 1 72 ? -0.635 2.405 17.640 1.00 92.00 72 ASN A N 1
ATOM 531 C CA . ASN A 1 72 ? -0.686 3.791 17.171 1.00 92.00 72 ASN A CA 1
ATOM 532 C C . ASN A 1 72 ? -1.198 3.944 15.724 1.00 92.00 72 ASN A C 1
ATOM 534 O O . ASN A 1 72 ? -1.231 5.062 15.220 1.00 92.00 72 ASN A O 1
ATOM 538 N N . GLY A 1 73 ? -1.578 2.847 15.064 1.00 92.25 73 GLY A N 1
ATOM 539 C CA . GLY A 1 73 ? -2.048 2.822 13.681 1.00 92.25 73 GLY A CA 1
ATOM 540 C C . GLY A 1 73 ? -0.953 2.595 12.640 1.00 92.25 73 GLY A C 1
ATOM 541 O O . GLY A 1 73 ? -1.278 2.288 11.495 1.00 92.25 73 GLY A O 1
ATOM 542 N N . ASP A 1 74 ? 0.328 2.692 13.001 1.00 96.75 74 ASP A N 1
ATOM 543 C CA . ASP A 1 74 ? 1.417 2.570 12.030 1.00 96.75 74 ASP A CA 1
ATOM 544 C C . ASP A 1 74 ? 1.616 1.130 11.562 1.00 96.75 74 ASP A C 1
ATOM 546 O O . ASP A 1 74 ? 1.543 0.175 12.341 1.00 96.75 74 ASP A O 1
ATOM 550 N N . PHE A 1 75 ? 1.966 0.972 10.290 1.00 97.38 75 PHE A N 1
ATOM 551 C CA . PHE A 1 75 ? 2.301 -0.317 9.703 1.00 97.38 75 PHE A CA 1
ATOM 552 C C . PHE A 1 75 ? 3.406 -0.195 8.655 1.00 97.38 75 PHE A C 1
ATOM 554 O O . PHE A 1 75 ? 3.686 0.869 8.098 1.00 97.38 75 PHE A O 1
ATOM 561 N N . THR A 1 76 ? 4.033 -1.329 8.367 1.00 98.69 76 THR A N 1
ATOM 562 C CA . THR A 1 76 ? 5.000 -1.481 7.280 1.00 98.69 76 THR A CA 1
ATOM 563 C C . THR A 1 76 ? 4.616 -2.662 6.405 1.00 98.69 76 THR A C 1
ATOM 565 O O . THR A 1 76 ? 3.814 -3.520 6.786 1.00 98.69 76 THR A O 1
ATOM 568 N N . GLY A 1 77 ? 5.203 -2.738 5.220 1.00 98.44 77 GLY A N 1
ATOM 569 C CA . GLY A 1 77 ? 4.932 -3.835 4.311 1.00 98.44 77 GLY A CA 1
ATOM 570 C C . GLY A 1 77 ? 5.847 -3.861 3.102 1.00 98.44 77 GLY A C 1
ATOM 571 O O . GLY A 1 77 ? 6.814 -3.104 3.009 1.00 98.44 77 GLY A O 1
ATOM 572 N N . ILE A 1 78 ? 5.492 -4.725 2.159 1.00 98.62 78 ILE A N 1
ATOM 573 C CA . ILE A 1 78 ? 6.147 -4.849 0.860 1.00 98.62 78 ILE A CA 1
ATOM 574 C C . ILE A 1 78 ? 5.094 -4.712 -0.233 1.00 98.62 78 ILE A C 1
ATOM 576 O O . ILE A 1 78 ? 4.064 -5.386 -0.195 1.00 98.62 78 ILE A O 1
ATOM 580 N N . TYR A 1 79 ? 5.374 -3.859 -1.214 1.00 98.44 79 TYR A N 1
ATOM 581 C CA . TYR A 1 79 ? 4.579 -3.676 -2.417 1.00 98.44 79 TYR A CA 1
ATOM 582 C C . TYR A 1 79 ? 5.336 -4.245 -3.619 1.00 98.44 79 TYR A C 1
ATOM 584 O O . TYR A 1 79 ? 6.500 -3.913 -3.858 1.00 98.44 79 TYR A O 1
ATOM 592 N N . ASN A 1 80 ? 4.678 -5.102 -4.388 1.00 97.50 80 ASN A N 1
ATOM 593 C CA . ASN A 1 80 ? 5.189 -5.662 -5.628 1.00 97.50 80 ASN A CA 1
ATOM 594 C C . ASN A 1 80 ? 4.251 -5.262 -6.770 1.00 97.50 80 ASN A C 1
ATOM 596 O O . ASN A 1 80 ? 3.180 -5.849 -6.943 1.00 97.50 80 ASN A O 1
ATOM 600 N N . THR A 1 81 ? 4.639 -4.225 -7.512 1.00 96.75 81 THR A N 1
ATOM 601 C CA . THR A 1 81 ? 3.825 -3.702 -8.612 1.00 96.75 81 THR A CA 1
ATOM 602 C C . THR A 1 81 ? 3.800 -4.666 -9.796 1.00 96.75 81 THR A C 1
ATOM 604 O O . THR A 1 81 ? 4.805 -5.302 -10.095 1.00 96.75 81 THR A O 1
ATOM 607 N N . SER A 1 82 ? 2.668 -4.766 -10.492 1.00 96.31 82 SER A N 1
ATOM 608 C CA . SER A 1 82 ? 2.587 -5.479 -11.774 1.00 96.31 82 SER A CA 1
ATOM 609 C C . SER A 1 82 ? 2.930 -4.589 -12.974 1.00 96.31 82 SER A C 1
ATOM 611 O O . SER A 1 82 ? 3.057 -5.094 -14.088 1.00 96.31 82 SER A O 1
ATOM 613 N N . VAL A 1 83 ? 3.053 -3.273 -12.770 1.00 93.38 83 VAL A N 1
ATOM 614 C CA . VAL A 1 83 ? 3.275 -2.281 -13.832 1.00 93.38 83 VAL A CA 1
ATOM 615 C C . VAL A 1 83 ? 4.368 -1.291 -13.433 1.00 93.38 83 VAL A C 1
ATOM 617 O O . VAL A 1 83 ? 4.475 -0.902 -12.268 1.00 93.38 83 VAL A O 1
ATOM 620 N N . SER A 1 84 ? 5.199 -0.890 -14.392 1.00 91.75 84 SER A N 1
ATOM 621 C CA . SER A 1 84 ? 6.234 0.130 -14.218 1.00 91.75 84 SER A CA 1
ATOM 622 C C . SER A 1 84 ? 6.658 0.684 -15.577 1.00 91.75 84 SER A C 1
ATOM 624 O O . SER A 1 84 ? 6.683 -0.058 -16.555 1.00 91.75 84 SER A O 1
ATOM 626 N N . ASP A 1 85 ? 7.073 1.951 -15.608 1.00 89.69 85 ASP A N 1
ATOM 627 C CA . ASP A 1 85 ? 7.747 2.563 -16.763 1.00 89.69 85 ASP A CA 1
ATOM 628 C C . ASP A 1 85 ? 9.223 2.128 -16.890 1.00 89.69 85 ASP A C 1
ATOM 630 O O . ASP A 1 85 ? 9.912 2.478 -17.847 1.00 89.69 85 ASP A O 1
ATOM 634 N N . THR A 1 86 ? 9.737 1.369 -15.914 1.00 86.56 86 THR A N 1
ATOM 635 C CA . THR A 1 86 ? 11.108 0.845 -15.902 1.00 86.56 86 THR A CA 1
ATOM 636 C C . THR A 1 86 ? 11.144 -0.628 -16.307 1.00 86.56 86 THR A C 1
ATOM 638 O O . THR A 1 86 ? 10.183 -1.372 -16.125 1.00 86.56 86 THR A O 1
ATOM 641 N N . THR A 1 87 ? 12.287 -1.091 -16.815 1.00 82.56 87 THR A N 1
ATOM 642 C CA . THR A 1 87 ? 12.465 -2.477 -17.281 1.00 82.56 87 THR A CA 1
ATOM 643 C C . THR A 1 87 ? 12.655 -3.499 -16.157 1.00 82.56 87 THR A C 1
ATOM 645 O O . THR A 1 87 ? 12.648 -4.701 -16.425 1.00 82.56 87 THR A O 1
ATOM 648 N N . LYS A 1 88 ? 12.840 -3.059 -14.905 1.00 89.62 88 LYS A N 1
ATOM 649 C CA . LYS A 1 88 ? 13.108 -3.939 -13.762 1.00 89.62 88 LYS A CA 1
ATOM 650 C C . LYS A 1 88 ? 12.215 -3.587 -12.579 1.00 89.62 88 LYS A C 1
ATOM 652 O O . LYS A 1 88 ? 12.431 -2.586 -11.908 1.00 89.62 88 LYS A O 1
ATOM 657 N N . ILE A 1 89 ? 11.282 -4.482 -12.272 1.00 93.31 89 ILE A N 1
ATOM 658 C CA . ILE A 1 89 ? 10.439 -4.403 -11.079 1.00 93.31 89 ILE A CA 1
ATOM 659 C C . ILE A 1 89 ? 11.119 -5.159 -9.934 1.00 93.31 89 ILE A C 1
ATOM 661 O O . ILE A 1 89 ? 11.562 -6.297 -10.096 1.00 93.31 89 ILE A O 1
ATOM 665 N N . VAL A 1 90 ? 11.198 -4.518 -8.768 1.00 96.12 90 VAL A N 1
ATOM 666 C CA . VAL A 1 90 ? 11.730 -5.101 -7.529 1.00 96.12 90 VAL A CA 1
ATOM 667 C C . VAL A 1 90 ? 10.745 -4.815 -6.391 1.00 96.12 90 VAL A C 1
ATOM 669 O O . VAL A 1 90 ? 10.258 -3.682 -6.299 1.00 96.12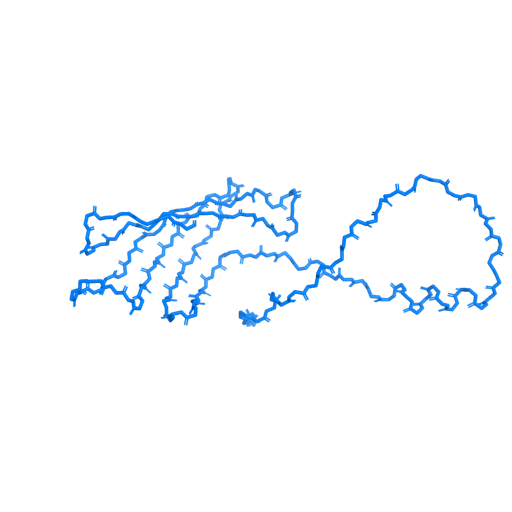 90 VAL A O 1
ATOM 672 N N . PRO A 1 91 ? 10.460 -5.789 -5.502 1.00 97.81 91 PRO A N 1
ATOM 673 C CA . PRO A 1 91 ? 9.650 -5.547 -4.313 1.00 97.81 91 PRO A CA 1
ATOM 674 C C . PRO A 1 91 ? 10.166 -4.339 -3.530 1.00 97.81 91 PRO A C 1
ATOM 676 O O . PRO A 1 91 ? 11.371 -4.197 -3.313 1.00 97.81 91 PRO A O 1
ATOM 679 N N . SER A 1 92 ? 9.253 -3.456 -3.145 1.00 98.38 92 SER A N 1
ATOM 680 C CA . SER A 1 92 ? 9.562 -2.136 -2.595 1.00 98.38 92 SER A CA 1
ATOM 681 C C . SER A 1 92 ? 8.897 -1.961 -1.229 1.00 98.38 92 SER A C 1
ATOM 683 O O . SER A 1 92 ? 7.735 -2.348 -1.079 1.00 98.38 92 SER A O 1
ATOM 685 N N . PRO A 1 93 ? 9.602 -1.443 -0.208 1.00 98.50 93 PRO A N 1
ATOM 686 C CA . PRO A 1 93 ? 9.013 -1.246 1.107 1.00 98.50 93 PRO A CA 1
ATOM 687 C C . PRO A 1 93 ? 7.909 -0.190 1.068 1.00 98.50 93 PRO A C 1
ATOM 689 O O . PRO A 1 93 ? 7.986 0.792 0.326 1.00 98.50 93 PRO A O 1
ATOM 692 N N . LEU A 1 94 ? 6.896 -0.391 1.905 1.00 98.38 94 LEU A N 1
ATOM 693 C CA . LEU A 1 94 ? 5.863 0.601 2.172 1.00 98.38 94 LEU A CA 1
ATOM 694 C C . LEU A 1 94 ? 5.774 0.907 3.665 1.00 98.38 94 LEU A C 1
ATOM 696 O O . LEU A 1 94 ? 5.993 0.028 4.505 1.00 98.38 94 LEU A O 1
ATOM 700 N N . LEU A 1 95 ? 5.437 2.154 3.972 1.00 98.44 95 LEU A N 1
ATOM 701 C CA . LEU A 1 95 ? 5.187 2.652 5.320 1.00 98.44 95 LEU A CA 1
ATOM 702 C C . LEU A 1 95 ? 3.846 3.371 5.315 1.00 98.44 95 LEU A C 1
ATOM 704 O O . LEU A 1 95 ? 3.597 4.184 4.429 1.00 98.44 95 LEU A O 1
ATOM 708 N N . GLY A 1 96 ? 2.992 3.090 6.286 1.00 97.75 96 GLY A N 1
ATOM 709 C CA . GLY A 1 96 ? 1.675 3.703 6.346 1.00 97.75 96 GLY A CA 1
ATOM 710 C C . GLY A 1 96 ? 1.136 3.808 7.755 1.00 97.75 96 GLY A C 1
ATOM 711 O O . GLY A 1 96 ? 1.773 3.377 8.716 1.00 97.75 96 GLY A O 1
ATOM 712 N N . SER A 1 97 ? -0.045 4.402 7.854 1.00 96.00 97 SER A N 1
ATOM 713 C CA . SER A 1 97 ? -0.774 4.532 9.107 1.00 96.00 97 SER A CA 1
ATOM 714 C C . SER A 1 97 ? -2.274 4.395 8.861 1.00 96.00 97 SER A C 1
ATOM 716 O O . SER A 1 97 ? -2.795 4.804 7.818 1.00 96.00 97 SER A O 1
ATOM 718 N N . GLN A 1 98 ? -2.964 3.773 9.808 1.00 92.69 98 GLN A N 1
ATOM 719 C CA . GLN A 1 98 ? -4.407 3.598 9.830 1.00 92.69 98 GLN A CA 1
ATOM 720 C C . GLN A 1 98 ? -5.001 4.439 10.961 1.00 92.69 98 GLN A C 1
ATOM 722 O O . GLN A 1 98 ? -4.496 4.445 12.082 1.00 92.69 98 GLN A O 1
ATOM 727 N N . HIS A 1 99 ? -6.114 5.115 10.685 1.00 89.38 99 HIS A N 1
ATOM 728 C CA . HIS A 1 99 ? -6.876 5.809 11.714 1.00 89.38 99 HIS A CA 1
ATOM 729 C C . HIS A 1 99 ? -7.324 4.825 12.804 1.00 89.38 99 HIS A C 1
ATOM 731 O O . HIS A 1 99 ? -7.751 3.709 12.508 1.00 89.38 99 HIS A O 1
ATOM 737 N N . LEU A 1 100 ? -7.251 5.229 14.073 1.00 78.25 100 LEU A N 1
ATOM 738 C CA . LEU A 1 100 ? -7.450 4.295 15.177 1.00 78.25 100 LEU A CA 1
ATOM 739 C C . LEU A 1 100 ? -8.850 3.639 15.144 1.00 78.25 100 LEU A C 1
ATOM 741 O O . LEU A 1 100 ? -9.868 4.337 15.078 1.00 78.25 100 LEU A O 1
ATOM 745 N N . PRO A 1 101 ? -8.922 2.295 15.233 1.00 63.91 101 PRO A N 1
ATOM 746 C CA . PRO A 1 101 ? -10.142 1.518 14.999 1.00 63.91 101 PRO A CA 1
ATOM 747 C C . PRO A 1 101 ? -11.221 1.687 16.076 1.00 63.91 101 PRO A C 1
ATOM 749 O O . PRO A 1 101 ? -12.336 1.210 15.894 1.00 63.91 101 PRO A O 1
ATOM 752 N N . TYR A 1 102 ? -10.927 2.364 17.189 1.00 61.56 102 TYR A N 1
ATOM 753 C CA . TYR A 1 102 ? -11.898 2.600 18.264 1.00 61.56 102 TYR A CA 1
ATOM 754 C C . TYR A 1 102 ? -12.993 3.603 17.892 1.00 61.56 102 TYR A C 1
ATOM 756 O O . TYR A 1 102 ? -13.982 3.718 18.611 1.00 61.56 102 TYR A O 1
ATOM 764 N N . LEU A 1 103 ? -12.825 4.326 16.783 1.00 57.47 103 LEU A N 1
ATOM 765 C CA . LEU A 1 103 ? -13.738 5.387 16.377 1.00 57.47 103 LEU A CA 1
ATOM 766 C C . LEU A 1 103 ? -14.625 4.996 15.170 1.00 57.47 103 LEU A C 1
ATOM 768 O O . LEU A 1 103 ? -15.637 5.656 14.948 1.00 57.47 103 LEU A O 1
ATOM 772 N N . TRP A 1 104 ? -14.280 3.951 14.389 1.00 67.12 104 TRP A N 1
ATOM 773 C CA . TRP A 1 104 ? -14.932 3.659 13.094 1.00 67.12 104 TRP A CA 1
ATOM 774 C C . TRP A 1 104 ? -14.943 2.166 12.731 1.00 67.12 104 TRP A C 1
ATOM 776 O O . TRP A 1 104 ? -13.932 1.477 12.839 1.00 67.12 104 TRP A O 1
ATOM 786 N N . ASN A 1 105 ? -16.065 1.691 12.176 1.00 73.38 105 ASN A N 1
ATOM 787 C CA . ASN A 1 105 ? -16.208 0.318 11.660 1.00 73.38 105 ASN A CA 1
ATOM 788 C C . ASN A 1 105 ? -15.329 0.037 10.423 1.00 73.38 105 ASN A C 1
ATOM 790 O O . ASN A 1 105 ? -15.015 -1.115 10.137 1.00 73.38 105 ASN A O 1
ATOM 794 N N . GLN A 1 106 ? -14.943 1.089 9.694 1.00 80.81 106 GLN A N 1
ATOM 795 C CA . GLN A 1 106 ? -14.064 1.055 8.523 1.00 80.81 106 GLN A CA 1
ATOM 796 C C . GLN A 1 106 ? -13.075 2.225 8.634 1.00 80.81 106 GLN A C 1
ATOM 798 O O . GLN A 1 106 ? -13.408 3.339 8.228 1.00 80.81 106 GLN A O 1
ATOM 803 N N . PRO A 1 107 ? -11.897 2.021 9.245 1.00 86.12 107 PRO A N 1
ATOM 804 C CA . PRO A 1 107 ? -10.937 3.098 9.428 1.00 86.12 107 PRO A CA 1
ATOM 805 C C . PRO A 1 107 ? -10.252 3.436 8.103 1.00 86.12 107 PRO A C 1
ATOM 807 O O . PRO A 1 107 ? -9.886 2.536 7.343 1.00 86.12 107 PRO A O 1
ATOM 810 N N . THR A 1 108 ? -10.029 4.725 7.849 1.00 91.31 108 THR A N 1
ATOM 811 C CA . THR A 1 108 ? -9.193 5.170 6.729 1.00 91.31 108 THR A CA 1
ATOM 812 C C . THR A 1 108 ? -7.729 4.839 6.996 1.00 91.31 108 THR A C 1
ATOM 814 O O . THR A 1 108 ? -7.285 4.780 8.143 1.00 91.31 108 THR A O 1
ATOM 817 N N . PHE A 1 109 ? -6.966 4.609 5.937 1.00 94.06 109 PHE A N 1
ATOM 818 C CA . PHE A 1 109 ? -5.529 4.385 6.007 1.00 94.06 109 PHE A CA 1
ATOM 819 C C . PHE A 1 109 ? -4.870 4.983 4.774 1.00 94.06 109 PHE A C 1
ATOM 821 O O . PHE A 1 109 ? -5.531 5.183 3.757 1.00 94.06 109 PHE A O 1
ATOM 828 N N . GLY A 1 110 ? -3.579 5.258 4.884 1.00 96.69 110 GLY A N 1
ATOM 829 C CA . GLY A 1 110 ? -2.753 5.675 3.761 1.00 96.69 110 GLY A CA 1
ATOM 830 C C . GLY A 1 110 ? -1.339 5.151 3.929 1.00 96.69 110 GLY A C 1
ATOM 831 O O . GLY A 1 110 ? -0.922 4.796 5.040 1.00 96.69 110 GLY A O 1
ATOM 832 N N . PHE A 1 111 ? -0.604 5.062 2.829 1.00 98.06 111 PHE A N 1
ATOM 833 C CA . PHE A 1 111 ? 0.777 4.592 2.842 1.00 98.06 111 PHE A CA 1
ATOM 834 C C . PHE A 1 111 ? 1.610 5.202 1.718 1.00 98.06 111 PHE A C 1
ATOM 836 O O . PHE A 1 111 ? 1.107 5.597 0.669 1.00 98.06 111 PHE A O 1
ATOM 843 N N . THR A 1 112 ? 2.918 5.219 1.937 1.00 98.44 112 THR A N 1
ATOM 844 C CA . THR A 1 112 ? 3.926 5.598 0.952 1.00 98.44 112 THR A CA 1
ATOM 845 C C . THR A 1 112 ? 4.696 4.358 0.521 1.00 98.44 112 THR A C 1
ATOM 847 O O . THR A 1 112 ? 5.104 3.560 1.366 1.00 98.44 112 THR A O 1
ATOM 850 N N . VAL A 1 113 ? 4.941 4.207 -0.780 1.00 98.25 113 VAL A N 1
ATOM 851 C CA . VAL A 1 113 ? 5.832 3.182 -1.343 1.00 98.25 113 VAL A CA 1
ATOM 852 C C . VAL A 1 113 ? 7.167 3.820 -1.710 1.00 98.25 113 VAL A C 1
ATOM 854 O O . VAL A 1 113 ? 7.211 4.800 -2.455 1.00 98.25 113 VAL A O 1
ATOM 857 N N . HIS A 1 114 ? 8.254 3.256 -1.187 1.00 97.62 114 HIS A N 1
ATOM 858 C CA . HIS A 1 114 ? 9.623 3.658 -1.499 1.00 97.62 114 HIS A CA 1
ATOM 859 C C . HIS A 1 114 ? 10.183 2.706 -2.556 1.00 97.62 114 HIS A C 1
ATOM 861 O O . HIS A 1 114 ? 10.574 1.584 -2.238 1.00 97.62 114 HIS A O 1
ATOM 867 N N . TRP A 1 115 ? 10.187 3.122 -3.822 1.00 96.94 115 TRP A N 1
ATOM 868 C CA . TRP A 1 115 ? 10.521 2.231 -4.933 1.00 96.94 115 TRP A CA 1
ATOM 869 C C . TRP A 1 115 ? 12.006 1.847 -4.945 1.00 96.94 115 TRP A C 1
ATOM 871 O O . TRP A 1 115 ? 12.874 2.684 -5.146 1.00 96.94 115 TRP A O 1
ATOM 881 N N . ASN A 1 116 ? 12.323 0.557 -4.832 1.00 96.44 116 ASN A N 1
ATOM 882 C CA . ASN A 1 116 ? 13.713 0.069 -4.837 1.00 96.44 116 ASN A CA 1
ATOM 883 C C . ASN A 1 116 ? 14.404 0.139 -6.215 1.00 96.44 116 ASN A C 1
ATOM 885 O O . ASN A 1 116 ? 15.593 -0.151 -6.334 1.00 96.44 116 ASN A O 1
ATOM 889 N N . PHE A 1 117 ? 13.659 0.477 -7.265 1.00 94.56 117 PHE A N 1
ATOM 890 C CA . PHE A 1 117 ? 14.131 0.534 -8.651 1.00 94.56 117 PHE A CA 1
ATOM 891 C C . PHE A 1 117 ? 13.977 1.927 -9.285 1.00 94.56 117 PHE A C 1
ATOM 893 O O . PHE A 1 117 ? 14.237 2.091 -10.474 1.00 94.56 117 PHE A O 1
ATOM 900 N N . SER A 1 118 ? 13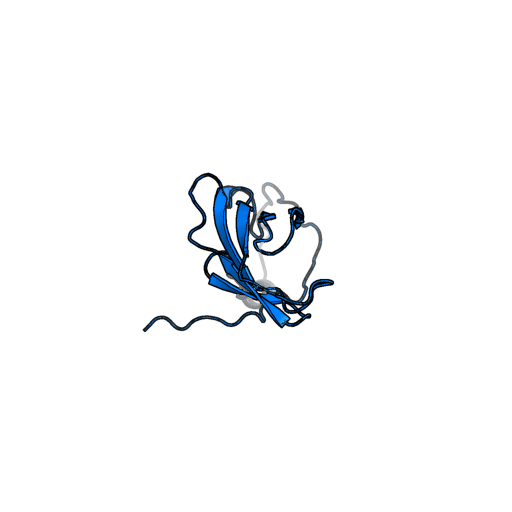.572 2.942 -8.512 1.00 91.44 118 SER A N 1
ATOM 901 C CA . SER A 1 118 ? 13.530 4.338 -8.963 1.00 91.44 118 SER A CA 1
ATOM 902 C C . SER A 1 118 ? 13.761 5.292 -7.790 1.00 91.44 118 SER A C 1
ATOM 904 O O . SER A 1 118 ? 13.542 4.934 -6.643 1.00 91.44 118 SER A O 1
ATOM 906 N N . SER A 1 119 ? 14.154 6.536 -8.050 1.00 91.50 119 SER A N 1
ATOM 907 C CA . SER A 1 119 ? 14.286 7.567 -7.010 1.00 91.50 119 SER A CA 1
ATOM 908 C C . SER A 1 119 ? 12.950 8.247 -6.665 1.00 91.50 119 SER A C 1
ATOM 910 O O . SER A 1 119 ? 12.936 9.425 -6.312 1.00 91.50 119 SER A O 1
ATOM 912 N N . THR A 1 120 ? 11.823 7.554 -6.850 1.00 93.31 120 THR A N 1
ATOM 913 C CA . THR A 1 120 ? 10.476 8.129 -6.712 1.00 93.31 120 THR A CA 1
ATOM 914 C C . THR A 1 120 ? 9.741 7.568 -5.500 1.00 93.31 120 THR A C 1
ATOM 916 O O . THR A 1 120 ? 10.094 6.517 -4.961 1.00 93.31 120 THR A O 1
ATOM 919 N N . LEU A 1 121 ? 8.695 8.284 -5.087 1.00 95.25 121 LEU A N 1
ATOM 920 C CA . LEU A 1 121 ? 7.766 7.885 -4.039 1.00 95.25 121 LEU A CA 1
ATOM 921 C C . LEU A 1 121 ? 6.344 7.930 -4.593 1.00 95.25 121 LEU A C 1
ATOM 923 O O . LEU A 1 121 ? 6.005 8.827 -5.367 1.00 95.25 121 LEU A O 1
ATOM 927 N N . SER A 1 122 ? 5.509 6.991 -4.166 1.00 95.00 122 SER A N 1
ATOM 928 C CA . SER A 1 122 ? 4.072 7.006 -4.457 1.00 95.00 122 SER A CA 1
ATOM 929 C C . SER A 1 122 ? 3.281 6.992 -3.160 1.00 95.00 122 SER A C 1
ATOM 931 O O . SER A 1 122 ? 3.676 6.309 -2.219 1.00 95.00 122 SER A O 1
ATOM 933 N N . ILE A 1 123 ? 2.181 7.743 -3.123 1.00 94.50 123 ILE A N 1
ATOM 934 C CA . ILE A 1 123 ? 1.270 7.845 -1.979 1.00 94.50 123 ILE A CA 1
ATOM 935 C C . ILE A 1 123 ? -0.070 7.247 -2.400 1.00 94.50 123 ILE A C 1
ATOM 937 O O . ILE A 1 123 ? -0.513 7.453 -3.533 1.00 94.50 123 ILE A O 1
ATOM 941 N N . SER A 1 124 ? -0.691 6.484 -1.511 1.00 89.00 124 SER A N 1
ATOM 942 C CA . SER A 1 124 ? -2.017 5.887 -1.691 1.00 89.00 124 SER A CA 1
ATOM 943 C C . SER A 1 124 ? -2.856 6.055 -0.438 1.00 89.00 124 SER A C 1
ATOM 945 O O . SER A 1 124 ? -2.263 6.083 0.668 1.00 89.00 124 SER A O 1
#

InterPro domains:
  IPR005468 Avidin/streptavidin [PF01382] (47-120)
  IPR005468 Avidin/streptavidin [PS51326] (48-124)
  IPR005469 Avidin [PR00709] (52-66)
  IPR005469 Avidin [PR00709] (73-81)
  IPR005469 Avidin [PR00709] (102-114)
  IPR036896 Avidin-like superfamily [G3DSA:2.40.128.30] (19-119)
  IPR036896 Avidin-like superfamily [SSF50876] (50-121)
  IPR051764 Avidin/Streptavidin-related [PTHR34399] (29-121)

pLDDT: mean 74.09, std 24.67, range [28.88, 98.69]